Protein AF-A0A0F8VG52-F1 (afdb_monomer_lite)

Sequence (87 aa):
MTTVLGWLGAMCFAACGVPQAWKCYQQGTAEGLSLWFMLLWLGGEGFYVAAILLEFGFIAWMMFNYAANFVCIMIMGRYYFWPRKGS

Radius of gyration: 14.45 Å; chains: 1; bounding box: 40×22×40 Å

pLDDT: mean 80.8, std 8.73, range [42.5, 90.94]

InterPro domains:
  IPR006603 PQ-loop repeat [PF04193] (3-57)

Foldseek 3Di:
DVVVVVVVVVVVVLVVLVVLLVVLVVQLALVPDDPVVLVVVVVVLVVVVVVCCVPPNDDPVVVVSSVSSVVSSVSSVCSHVGRPPDD

Organism: NCBI:txid412755

Secondary structure (DSSP, 8-state):
-HHHHHHHHHHHHHHHHHHHHHHHHHHSS-TT--HHHHHHHHHHHHHHHHHHHHHT---HHHHHHHHHHHHHHHHHHHHHHS-----

Structure (mmCIF, N/CA/C/O backbone):
data_AF-A0A0F8VG52-F1
#
_entry.id   AF-A0A0F8VG52-F1
#
loop_
_atom_site.group_PDB
_atom_site.id
_atom_site.type_symbol
_atom_site.label_atom_id
_atom_site.label_alt_id
_atom_site.label_comp_id
_atom_site.label_asym_id
_atom_site.label_entity_id
_atom_site.label_seq_id
_atom_site.pdbx_PDB_ins_code
_atom_site.Cartn_x
_atom_site.Cartn_y
_atom_site.Cartn_z
_atom_site.occupancy
_atom_site.B_iso_or_equiv
_atom_site.auth_seq_id
_atom_site.auth_comp_id
_atom_site.auth_asym_id
_atom_site.auth_atom_id
_atom_site.pdbx_PDB_model_num
ATOM 1 N N . MET A 1 1 ? 21.195 11.006 -6.115 1.00 50.56 1 MET A N 1
ATOM 2 C CA . MET A 1 1 ? 21.012 11.034 -4.641 1.00 50.56 1 MET A CA 1
ATOM 3 C C . MET A 1 1 ? 19.557 10.802 -4.226 1.00 50.56 1 MET A C 1
ATOM 5 O O . MET A 1 1 ? 19.340 10.182 -3.197 1.00 50.56 1 MET A O 1
ATOM 9 N N . THR A 1 2 ? 18.564 11.216 -5.020 1.00 57.91 2 THR A N 1
ATOM 10 C CA . THR A 1 2 ? 17.128 11.014 -4.733 1.00 57.91 2 THR A CA 1
ATOM 11 C C . THR A 1 2 ? 16.649 9.564 -4.873 1.00 57.91 2 THR A C 1
ATOM 13 O O . THR A 1 2 ? 15.797 9.129 -4.106 1.00 57.91 2 THR A O 1
ATOM 16 N N . THR A 1 3 ? 17.226 8.785 -5.789 1.00 69.12 3 THR A N 1
ATOM 17 C CA . THR A 1 3 ? 16.851 7.380 -6.017 1.00 69.12 3 THR A CA 1
ATOM 18 C C . THR A 1 3 ? 17.139 6.492 -4.809 1.00 69.12 3 THR A C 1
ATOM 20 O O . THR A 1 3 ? 16.257 5.777 -4.362 1.00 69.12 3 THR A O 1
ATOM 23 N N . VAL A 1 4 ? 18.319 6.582 -4.196 1.00 73.00 4 VAL A N 1
ATOM 24 C CA . VAL A 1 4 ? 18.671 5.708 -3.059 1.00 73.00 4 VAL A CA 1
ATOM 25 C C . VAL A 1 4 ? 17.710 5.888 -1.879 1.00 73.00 4 VAL A C 1
ATOM 27 O O . VAL A 1 4 ? 17.240 4.900 -1.324 1.00 73.00 4 VAL A O 1
ATOM 30 N N . LEU A 1 5 ? 17.359 7.135 -1.541 1.00 74.00 5 LEU A N 1
ATOM 31 C CA . LEU A 1 5 ? 16.401 7.435 -0.472 1.00 74.00 5 LEU A CA 1
ATOM 32 C C . LEU A 1 5 ? 14.975 6.997 -0.826 1.00 74.00 5 LEU A C 1
ATOM 34 O O . LEU A 1 5 ? 14.276 6.477 0.038 1.00 74.00 5 LEU A O 1
ATOM 38 N N . GLY A 1 6 ? 14.557 7.160 -2.086 1.00 71.88 6 GLY A N 1
ATOM 39 C CA . GLY A 1 6 ? 13.248 6.697 -2.552 1.00 71.88 6 GLY A CA 1
ATOM 40 C C . GLY A 1 6 ? 13.101 5.176 -2.469 1.00 71.88 6 GLY A C 1
ATOM 41 O O . GLY A 1 6 ? 12.106 4.678 -1.949 1.00 71.88 6 GLY A O 1
ATOM 42 N N . TRP A 1 7 ? 14.124 4.436 -2.897 1.00 73.31 7 TRP A N 1
ATOM 43 C CA . TRP A 1 7 ? 14.143 2.973 -2.834 1.00 73.31 7 TRP A CA 1
ATOM 44 C C . TRP A 1 7 ? 14.225 2.449 -1.391 1.00 73.31 7 TRP A C 1
ATOM 46 O O . TRP A 1 7 ? 13.503 1.522 -1.032 1.00 73.31 7 TRP A O 1
ATOM 56 N N . LEU A 1 8 ? 15.042 3.069 -0.531 1.00 77.31 8 LEU A N 1
ATOM 57 C CA . LEU A 1 8 ? 15.090 2.746 0.902 1.00 77.31 8 LEU A CA 1
ATOM 58 C C . LEU A 1 8 ? 13.761 3.032 1.605 1.00 77.31 8 LEU A C 1
ATOM 60 O O . LEU A 1 8 ? 13.302 2.215 2.402 1.00 77.31 8 LEU A O 1
ATOM 64 N N . GLY A 1 9 ? 13.136 4.167 1.289 1.00 74.75 9 GLY A N 1
ATOM 65 C CA . GLY A 1 9 ? 11.817 4.532 1.790 1.00 74.75 9 GLY A CA 1
ATOM 66 C C . GLY A 1 9 ? 10.768 3.496 1.400 1.00 74.75 9 GLY A C 1
ATOM 67 O O . GLY A 1 9 ? 10.070 2.996 2.275 1.00 74.75 9 GLY A O 1
ATOM 68 N N . ALA A 1 10 ? 10.725 3.103 0.125 1.00 73.75 10 ALA A N 1
ATOM 69 C CA . ALA A 1 10 ? 9.807 2.078 -0.368 1.00 73.75 10 ALA A CA 1
ATOM 70 C C . ALA A 1 10 ? 10.005 0.724 0.338 1.00 73.75 10 ALA A C 1
ATOM 72 O O . ALA A 1 10 ? 9.032 0.118 0.780 1.00 73.75 10 ALA A O 1
ATOM 73 N N . MET A 1 11 ? 11.253 0.277 0.527 1.00 75.06 11 MET A N 1
ATOM 74 C CA . MET A 1 11 ? 11.542 -0.974 1.244 1.00 75.06 11 MET A CA 1
ATOM 75 C C . MET A 1 11 ? 11.113 -0.920 2.715 1.00 75.06 11 MET A C 1
ATOM 77 O O . MET A 1 11 ? 10.517 -1.869 3.223 1.00 75.06 11 MET A O 1
ATOM 81 N N . CYS A 1 12 ? 11.395 0.188 3.401 1.00 79.50 12 CYS A N 1
ATOM 82 C CA . CYS A 1 12 ? 11.017 0.367 4.801 1.00 79.50 12 CYS A CA 1
ATOM 83 C C . CYS A 1 12 ? 9.489 0.443 4.964 1.00 79.50 12 CYS A C 1
ATOM 85 O O . CYS A 1 12 ? 8.928 -0.130 5.898 1.00 79.50 12 CYS A O 1
ATOM 87 N N . PHE A 1 13 ? 8.805 1.092 4.019 1.00 74.62 13 PHE A N 1
ATOM 88 C CA . PHE A 1 13 ? 7.350 1.215 4.005 1.00 74.62 13 PHE A CA 1
ATOM 89 C C . PHE A 1 13 ? 6.660 -0.126 3.718 1.00 74.62 13 PHE A C 1
ATOM 91 O O . PHE A 1 13 ? 5.714 -0.503 4.404 1.00 74.62 13 PHE A O 1
ATOM 98 N N . ALA A 1 14 ? 7.191 -0.914 2.782 1.00 73.88 14 ALA A N 1
ATOM 99 C CA . ALA A 1 14 ? 6.712 -2.272 2.544 1.00 73.88 14 ALA A CA 1
ATOM 100 C C . ALA A 1 14 ? 6.910 -3.178 3.772 1.00 73.88 14 ALA A C 1
ATOM 102 O O . ALA A 1 14 ? 6.025 -3.952 4.135 1.00 73.88 14 ALA A O 1
ATOM 103 N N . ALA A 1 15 ? 8.048 -3.051 4.459 1.00 78.88 15 ALA A N 1
ATOM 104 C CA . ALA A 1 15 ? 8.311 -3.800 5.684 1.00 78.88 15 ALA A CA 1
ATOM 105 C C . ALA A 1 15 ? 7.381 -3.394 6.842 1.00 78.88 15 ALA A C 1
ATOM 107 O O . ALA A 1 15 ? 7.035 -4.240 7.668 1.00 78.88 15 ALA A O 1
ATOM 108 N N . CYS A 1 16 ? 6.949 -2.129 6.911 1.00 81.31 16 CYS A N 1
ATOM 109 C CA . CYS A 1 16 ? 6.050 -1.648 7.962 1.00 81.31 16 CYS A CA 1
ATOM 110 C C . CYS A 1 16 ? 4.563 -1.932 7.682 1.00 81.31 16 CYS A C 1
ATOM 112 O O . CYS A 1 16 ? 3.763 -1.981 8.620 1.00 81.31 16 CYS A O 1
ATOM 114 N N . GLY A 1 17 ? 4.186 -2.194 6.428 1.00 79.50 17 G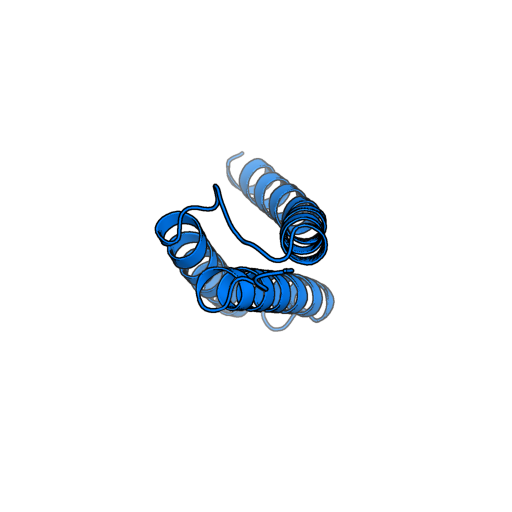LY A N 1
ATOM 115 C CA . GLY A 1 17 ? 2.800 -2.486 6.068 1.00 79.50 17 GLY A CA 1
ATOM 116 C C . GLY A 1 17 ? 2.262 -3.784 6.674 1.00 79.50 17 GLY A C 1
ATOM 117 O O . GLY A 1 17 ? 1.128 -3.823 7.154 1.00 79.50 17 GLY A O 1
ATOM 118 N N . VAL A 1 18 ? 3.100 -4.820 6.747 1.00 83.25 18 VAL A N 1
ATOM 119 C CA . VAL A 1 18 ? 2.750 -6.121 7.344 1.00 83.25 18 VAL A CA 1
ATOM 120 C C . VAL A 1 18 ? 2.408 -6.016 8.841 1.00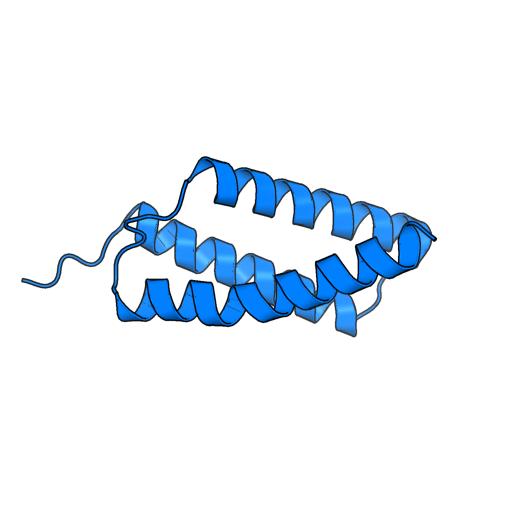 83.25 18 VAL A C 1
ATOM 122 O O . VAL A 1 18 ? 1.315 -6.443 9.223 1.00 83.25 18 VAL A O 1
ATOM 125 N N . PRO A 1 19 ? 3.259 -5.438 9.720 1.00 84.69 19 PRO A N 1
ATOM 126 C CA . PRO A 1 19 ? 2.915 -5.287 11.132 1.00 84.69 19 PRO A CA 1
ATOM 127 C C . PRO A 1 19 ? 1.724 -4.345 11.354 1.00 84.69 19 PRO A C 1
ATOM 129 O O . PRO A 1 19 ? 0.983 -4.534 12.319 1.00 84.69 19 PRO A O 1
ATOM 132 N N . GLN A 1 20 ? 1.495 -3.370 10.468 1.00 84.19 20 GLN A N 1
ATOM 133 C CA . GLN A 1 20 ? 0.327 -2.494 10.548 1.00 84.19 20 GLN A CA 1
ATOM 134 C C . GLN A 1 20 ? -0.973 -3.253 10.251 1.00 84.19 20 GLN A C 1
ATOM 136 O O . GLN A 1 20 ? -1.914 -3.193 11.044 1.00 84.19 20 GLN A O 1
ATOM 141 N N . ALA A 1 21 ? -1.007 -4.036 9.170 1.00 85.31 21 ALA A N 1
ATOM 142 C CA . ALA A 1 21 ? -2.147 -4.893 8.856 1.00 85.31 21 ALA A CA 1
ATOM 143 C C . ALA A 1 21 ? -2.386 -5.948 9.945 1.00 85.31 21 ALA A C 1
ATOM 145 O O . ALA A 1 21 ? -3.533 -6.211 10.307 1.00 85.31 21 ALA A O 1
ATOM 146 N N . TRP A 1 22 ? -1.316 -6.500 10.523 1.00 84.56 22 TRP A N 1
ATOM 147 C CA . TRP A 1 22 ? -1.406 -7.432 11.645 1.00 84.56 22 TRP A CA 1
ATOM 148 C C . TRP A 1 22 ? -2.032 -6.795 12.891 1.00 84.56 22 TRP A C 1
ATOM 150 O O . TRP A 1 22 ? -2.882 -7.411 13.533 1.00 84.56 22 TRP A O 1
ATOM 160 N N . LYS A 1 23 ? -1.671 -5.551 13.228 1.00 84.81 23 LYS A N 1
ATOM 161 C CA . LYS A 1 23 ? -2.310 -4.820 14.332 1.00 84.81 23 LYS A CA 1
ATOM 162 C C . LYS A 1 23 ? -3.798 -4.593 14.078 1.00 84.81 23 LYS A C 1
ATOM 164 O O . LYS A 1 23 ? -4.596 -4.891 14.962 1.00 84.81 23 LYS A O 1
ATOM 169 N N .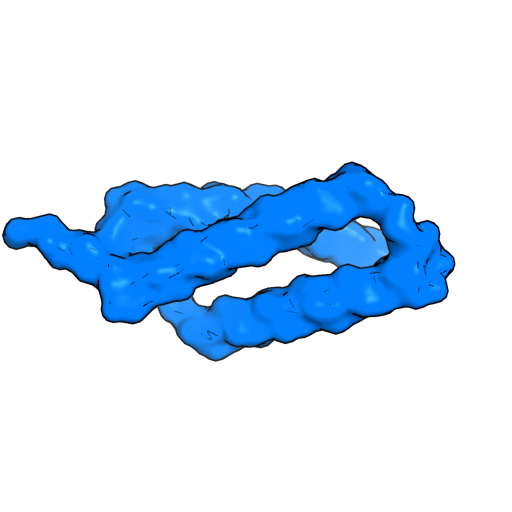 CYS A 1 24 ? -4.180 -4.157 12.875 1.00 84.12 24 CYS A N 1
ATOM 170 C CA . CYS A 1 24 ? -5.593 -4.022 12.503 1.00 84.12 24 CYS A CA 1
ATOM 171 C C . CYS A 1 24 ? -6.337 -5.366 12.582 1.00 84.12 24 CYS A C 1
ATOM 173 O O . CYS A 1 24 ? -7.476 -5.417 13.042 1.00 84.12 24 CYS A O 1
ATOM 175 N N . TYR A 1 25 ? -5.680 -6.466 12.197 1.00 81.38 25 TYR A N 1
ATOM 176 C CA . TYR A 1 25 ? -6.228 -7.815 12.328 1.00 81.38 25 TYR A CA 1
ATOM 177 C C . TYR A 1 25 ? -6.440 -8.216 13.796 1.00 81.38 25 TYR A C 1
ATOM 179 O O . TYR A 1 25 ? -7.512 -8.710 14.138 1.00 81.38 25 TYR A O 1
ATOM 187 N N . GLN A 1 26 ? -5.454 -7.977 14.670 1.00 83.38 26 GLN A N 1
ATOM 188 C CA . GLN A 1 26 ? -5.555 -8.283 16.102 1.00 83.38 26 GLN A CA 1
ATOM 189 C C . GLN A 1 26 ? -6.617 -7.441 16.813 1.00 83.38 26 GLN A C 1
ATOM 191 O O . GLN A 1 26 ? -7.355 -7.965 17.641 1.00 83.38 26 GLN A O 1
ATOM 196 N N . GLN A 1 27 ? -6.695 -6.147 16.500 1.00 81.06 27 GLN A N 1
ATOM 197 C CA . GLN A 1 27 ? -7.669 -5.241 17.108 1.00 81.06 27 GLN A CA 1
ATOM 198 C C . GLN A 1 27 ? -9.082 -5.453 16.555 1.00 81.06 27 GLN A C 1
ATOM 200 O O . GLN A 1 27 ? -10.055 -5.053 17.186 1.00 81.06 27 GLN A O 1
ATOM 205 N N . GLY A 1 28 ? -9.217 -6.068 15.375 1.00 77.19 28 GLY A N 1
ATOM 206 C CA . GLY A 1 28 ? -10.505 -6.269 14.713 1.00 77.19 28 GLY A CA 1
ATOM 207 C C . GLY A 1 28 ? -11.164 -4.969 14.244 1.00 77.19 28 GLY A C 1
ATOM 208 O O . GLY A 1 28 ? -12.291 -5.000 13.758 1.00 77.19 28 GLY A O 1
ATOM 209 N N . THR A 1 29 ? -10.475 -3.838 14.363 1.00 75.19 29 THR A N 1
ATOM 210 C CA . THR A 1 29 ? -10.924 -2.511 13.955 1.00 75.19 29 THR A CA 1
ATOM 211 C C . THR A 1 29 ? -9.741 -1.737 13.388 1.00 75.19 29 THR A C 1
ATOM 213 O O . THR A 1 29 ? -8.590 -1.967 13.760 1.00 75.19 29 THR A O 1
ATOM 216 N N . ALA A 1 30 ? -10.026 -0.816 12.474 1.00 77.06 30 ALA A N 1
ATOM 217 C CA . ALA A 1 30 ? -9.054 0.135 11.947 1.00 77.06 30 ALA A CA 1
ATOM 218 C C . ALA A 1 30 ? -9.196 1.519 12.618 1.00 77.06 30 ALA A C 1
ATOM 220 O O . ALA A 1 30 ? -8.962 2.546 11.980 1.00 77.06 30 ALA A O 1
ATOM 221 N N . GLU A 1 31 ? -9.611 1.565 13.891 1.00 68.44 31 GLU A N 1
ATOM 222 C CA . GLU A 1 31 ? -9.685 2.810 14.665 1.00 68.44 31 GLU A CA 1
ATOM 223 C C . GLU A 1 31 ? -8.305 3.482 14.738 1.00 68.44 31 GLU A C 1
ATOM 225 O O . GLU A 1 31 ? -7.329 2.906 15.212 1.00 68.44 31 GLU A O 1
ATOM 230 N N . GLY A 1 32 ? -8.222 4.711 14.222 1.00 72.25 32 GLY A N 1
ATOM 231 C CA . GLY A 1 32 ? -6.980 5.484 14.126 1.00 72.25 32 GLY A CA 1
ATOM 232 C C . GLY A 1 32 ? -6.291 5.439 12.758 1.00 72.25 32 GLY A C 1
ATOM 233 O O . GLY A 1 32 ? -5.387 6.239 12.519 1.00 72.25 32 GLY A O 1
ATOM 234 N N . LEU A 1 33 ? -6.725 4.579 11.827 1.00 80.56 33 LEU A N 1
ATOM 235 C CA . LEU A 1 33 ? -6.225 4.594 10.452 1.00 80.56 33 LEU A CA 1
ATOM 236 C C . LEU A 1 33 ? -7.055 5.552 9.584 1.00 80.56 33 LEU A C 1
ATOM 238 O O . LEU A 1 33 ? -8.275 5.430 9.479 1.00 80.56 33 LEU A O 1
ATOM 242 N N . SER A 1 34 ? -6.389 6.505 8.929 1.00 85.44 34 SER A N 1
ATOM 243 C CA . SER A 1 34 ? -7.054 7.420 7.996 1.00 85.44 34 SER A CA 1
ATOM 244 C C . SER A 1 34 ? -7.387 6.709 6.682 1.00 85.44 34 SER A C 1
ATOM 246 O O . SER A 1 34 ? -6.495 6.206 5.997 1.00 85.44 34 SER A O 1
ATOM 248 N N . LEU A 1 35 ? -8.663 6.727 6.283 1.00 82.19 35 LEU A N 1
ATOM 249 C CA . LEU A 1 35 ? -9.103 6.217 4.979 1.00 82.19 35 LEU A CA 1
ATOM 250 C C . LEU A 1 35 ? -8.347 6.895 3.827 1.00 82.19 35 LEU A C 1
ATOM 252 O O . LEU A 1 35 ? -7.941 6.233 2.876 1.00 82.19 35 LEU A O 1
ATOM 256 N N . TRP A 1 36 ? -8.100 8.202 3.940 1.00 86.00 36 TRP A N 1
ATOM 257 C CA . TRP A 1 36 ? -7.349 8.963 2.941 1.00 86.00 36 TRP A CA 1
ATOM 258 C C . TRP A 1 36 ? -5.910 8.484 2.804 1.00 86.00 36 TRP A C 1
ATOM 260 O O . TRP A 1 36 ? -5.410 8.378 1.689 1.00 86.00 36 TRP A O 1
ATOM 270 N N . PHE A 1 37 ? -5.260 8.148 3.919 1.00 88.12 37 PHE A N 1
ATOM 271 C CA . PHE A 1 37 ? -3.919 7.573 3.890 1.00 88.12 37 PHE A CA 1
ATOM 272 C C . PHE A 1 37 ? -3.912 6.233 3.148 1.00 88.12 37 PHE A C 1
ATOM 274 O O . PHE A 1 37 ? -3.060 6.005 2.298 1.00 88.12 37 PHE A O 1
ATOM 281 N N . MET A 1 38 ? -4.902 5.379 3.407 1.00 88.12 38 MET A N 1
ATOM 282 C CA . MET A 1 38 ? -5.031 4.082 2.746 1.00 88.12 38 MET A CA 1
ATOM 283 C C . MET A 1 38 ? -5.300 4.211 1.237 1.00 88.12 38 MET A C 1
ATOM 285 O O . MET A 1 38 ? -4.707 3.481 0.448 1.00 88.12 38 MET A O 1
ATOM 289 N N . LEU A 1 39 ? -6.137 5.169 0.820 1.00 88.31 39 LEU A N 1
ATOM 290 C CA . LEU A 1 39 ? -6.390 5.459 -0.597 1.00 88.31 39 LEU A CA 1
ATOM 291 C C . LEU A 1 39 ? -5.153 6.025 -1.305 1.00 88.31 39 LEU A C 1
ATOM 293 O O . LEU A 1 39 ? -4.835 5.605 -2.416 1.00 88.31 39 LEU A O 1
ATOM 297 N N . LEU A 1 40 ? -4.442 6.954 -0.661 1.00 90.25 40 LEU A N 1
ATOM 298 C CA . LEU A 1 40 ? -3.191 7.503 -1.187 1.00 90.25 40 LEU A CA 1
ATOM 299 C C . LEU A 1 40 ? -2.112 6.428 -1.294 1.00 90.25 40 LEU A C 1
ATOM 301 O O . LEU A 1 40 ? -1.382 6.405 -2.280 1.00 90.25 40 LEU A O 1
ATOM 305 N N . TRP A 1 41 ? -2.034 5.523 -0.320 1.00 88.44 41 TRP A N 1
ATOM 306 C CA . TRP A 1 41 ? -1.115 4.394 -0.365 1.00 88.44 41 TRP A CA 1
ATOM 307 C C . TRP A 1 41 ? -1.456 3.450 -1.522 1.00 88.44 41 TRP A C 1
ATOM 309 O O . TRP A 1 41 ? -0.582 3.146 -2.327 1.00 88.44 41 TRP A O 1
ATOM 319 N N . LEU A 1 42 ? -2.728 3.076 -1.686 1.00 89.00 42 LEU A N 1
ATOM 320 C CA . LEU A 1 42 ? -3.180 2.249 -2.808 1.00 89.00 42 LEU A CA 1
ATOM 321 C C . LEU A 1 42 ? -2.845 2.885 -4.168 1.00 89.00 42 LEU A C 1
ATOM 323 O O . LEU A 1 42 ? -2.340 2.211 -5.065 1.00 89.00 42 LEU A O 1
ATOM 327 N N . GLY A 1 43 ? -3.100 4.189 -4.312 1.00 90.94 43 GLY A N 1
ATOM 328 C CA . GLY A 1 43 ? -2.748 4.939 -5.517 1.00 90.94 43 GLY A CA 1
ATOM 329 C C . GLY A 1 43 ? -1.237 4.988 -5.747 1.00 90.94 43 GLY A C 1
ATOM 330 O O . GLY A 1 43 ? -0.777 4.735 -6.858 1.00 90.94 43 GLY A O 1
ATOM 331 N N . GLY A 1 44 ? -0.462 5.260 -4.695 1.00 89.00 44 GLY A N 1
ATOM 332 C CA . GLY A 1 44 ? 0.999 5.301 -4.735 1.00 89.00 44 GLY A CA 1
ATOM 333 C C . GLY A 1 44 ? 1.619 3.971 -5.163 1.00 89.00 44 GLY A C 1
ATOM 334 O O . GLY A 1 44 ? 2.470 3.962 -6.048 1.00 89.00 44 GLY A O 1
ATOM 335 N N . GLU A 1 45 ? 1.147 2.852 -4.612 1.00 87.88 45 GLU A N 1
ATOM 336 C CA . GLU A 1 45 ? 1.570 1.502 -5.011 1.00 87.88 45 GLU A CA 1
ATOM 337 C C . GLU A 1 45 ? 1.263 1.245 -6.492 1.00 87.88 45 GLU A C 1
ATOM 339 O O . GLU A 1 45 ? 2.128 0.772 -7.225 1.00 87.88 45 GLU A O 1
ATOM 344 N N . GLY A 1 46 ? 0.068 1.620 -6.964 1.00 89.44 46 GLY A N 1
ATOM 345 C CA . GLY A 1 46 ? -0.316 1.476 -8.371 1.00 89.44 46 GLY A CA 1
ATOM 346 C C . GLY A 1 46 ? 0.587 2.266 -9.324 1.00 89.44 46 GLY A C 1
ATOM 347 O O . GLY A 1 46 ? 1.083 1.713 -10.308 1.00 89.44 46 GLY A O 1
ATOM 348 N N . PHE A 1 47 ? 0.852 3.540 -9.018 1.00 90.25 47 PHE A N 1
ATOM 349 C CA . PHE A 1 47 ? 1.768 4.364 -9.813 1.00 90.25 47 PHE A CA 1
ATOM 350 C C . PHE A 1 47 ? 3.206 3.844 -9.767 1.00 90.25 47 PHE A C 1
ATOM 352 O O . PHE A 1 47 ? 3.895 3.866 -10.786 1.00 90.25 47 PHE A O 1
ATOM 359 N N . TYR A 1 48 ? 3.659 3.349 -8.615 1.00 84.31 48 TYR A N 1
ATOM 360 C CA . TYR A 1 48 ? 5.013 2.830 -8.460 1.00 84.31 48 TYR A CA 1
ATOM 361 C C . TYR A 1 48 ? 5.214 1.516 -9.224 1.00 84.31 48 TYR A C 1
ATOM 363 O O . TYR A 1 48 ? 6.195 1.380 -9.953 1.00 84.31 48 TYR A O 1
ATOM 371 N N . VAL A 1 49 ? 4.251 0.590 -9.160 1.00 86.62 49 VAL A N 1
ATOM 372 C CA . VAL A 1 49 ? 4.249 -0.630 -9.984 1.00 86.62 49 VAL A CA 1
ATOM 373 C C . VAL A 1 49 ? 4.254 -0.280 -11.471 1.00 86.62 49 VAL A C 1
ATOM 375 O O . VAL A 1 49 ? 5.034 -0.861 -12.222 1.00 86.62 49 VAL A O 1
ATOM 378 N N . ALA A 1 50 ? 3.439 0.688 -11.903 1.00 89.12 50 ALA A N 1
ATOM 379 C CA . ALA A 1 50 ? 3.420 1.132 -13.296 1.00 89.12 50 ALA A CA 1
ATOM 380 C C . ALA A 1 50 ? 4.780 1.695 -13.740 1.00 89.12 50 ALA A C 1
ATOM 382 O O . ALA A 1 50 ? 5.267 1.332 -14.808 1.00 89.12 50 ALA A O 1
ATOM 383 N N . ALA A 1 51 ? 5.422 2.524 -12.911 1.00 86.06 51 ALA A N 1
ATOM 384 C CA . ALA A 1 51 ? 6.750 3.060 -13.198 1.00 86.06 51 ALA A CA 1
ATOM 385 C C . ALA A 1 51 ? 7.797 1.943 -13.349 1.00 86.06 51 ALA A C 1
ATOM 387 O O . ALA A 1 51 ? 8.547 1.924 -14.322 1.00 86.06 51 ALA A O 1
ATOM 388 N N . ILE A 1 52 ? 7.800 0.964 -12.441 1.00 84.25 52 ILE A N 1
ATOM 389 C CA . ILE A 1 52 ? 8.754 -0.151 -12.494 1.00 84.25 52 ILE A CA 1
ATOM 390 C C . ILE A 1 52 ? 8.503 -1.069 -13.685 1.00 84.25 52 ILE A C 1
ATOM 392 O O . ILE A 1 52 ? 9.462 -1.490 -14.328 1.00 84.25 52 ILE A O 1
ATOM 396 N N . LEU A 1 53 ? 7.244 -1.352 -14.023 1.00 87.25 53 LEU A N 1
ATOM 397 C CA . LEU A 1 53 ? 6.920 -2.147 -15.207 1.00 87.25 53 LEU A CA 1
ATOM 398 C C . LEU A 1 53 ? 7.391 -1.468 -16.499 1.00 87.25 53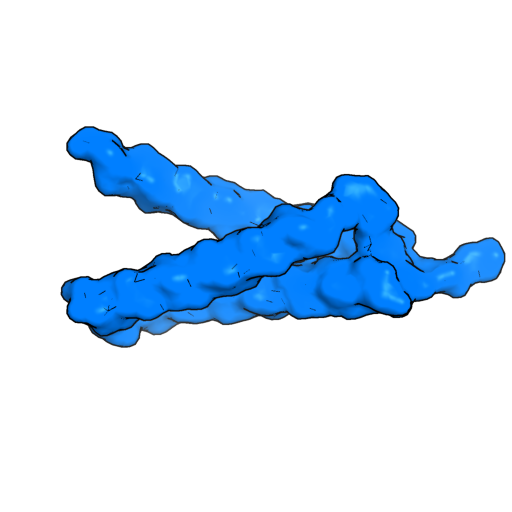 LEU A C 1
ATOM 400 O O . LEU A 1 53 ? 7.847 -2.162 -17.405 1.00 87.25 53 LEU A O 1
ATOM 404 N N . LEU A 1 54 ? 7.304 -0.137 -16.578 1.00 88.62 54 LEU A N 1
ATOM 405 C CA . LEU A 1 54 ? 7.766 0.628 -17.739 1.00 88.62 54 LEU A CA 1
ATOM 406 C C . LEU A 1 54 ? 9.297 0.689 -17.842 1.00 88.62 54 LEU A C 1
ATOM 408 O O . LEU A 1 54 ? 9.821 0.695 -18.952 1.00 88.62 54 LEU A O 1
ATOM 412 N N . GLU A 1 55 ? 10.007 0.741 -16.715 1.00 85.50 55 GLU A N 1
ATOM 413 C CA . GLU A 1 55 ? 11.455 0.989 -16.692 1.00 85.50 55 GLU A CA 1
ATOM 414 C C . GLU A 1 55 ? 12.297 -0.294 -16.579 1.00 85.50 55 GLU A C 1
ATOM 416 O O . GLU A 1 55 ? 13.317 -0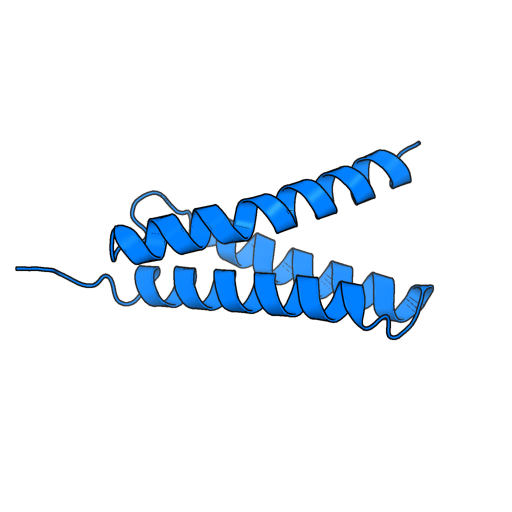.430 -17.251 1.00 85.50 55 GLU A O 1
ATOM 421 N N . PHE A 1 56 ? 11.857 -1.262 -15.772 1.00 80.50 56 PHE A N 1
ATOM 422 C CA . PHE A 1 56 ? 12.593 -2.495 -15.463 1.00 80.50 56 PHE A CA 1
ATOM 423 C C . PHE A 1 56 ? 11.869 -3.779 -15.904 1.00 80.50 56 PHE A C 1
ATOM 425 O O . PHE A 1 56 ? 12.465 -4.858 -15.886 1.00 80.50 56 PHE A O 1
ATOM 432 N N . GLY A 1 57 ? 10.599 -3.686 -16.312 1.00 81.94 57 GLY A N 1
ATOM 433 C CA . GLY A 1 57 ? 9.788 -4.831 -16.726 1.00 81.94 57 GLY A CA 1
ATOM 434 C C . GLY A 1 57 ? 9.256 -5.673 -15.559 1.00 81.94 57 GLY A C 1
ATOM 435 O O . GLY A 1 57 ? 9.144 -5.221 -14.419 1.00 81.94 57 GLY A O 1
ATOM 436 N N . PHE A 1 58 ? 8.873 -6.920 -15.852 1.00 82.56 58 PHE A N 1
ATOM 437 C CA . PHE A 1 58 ? 8.287 -7.830 -14.862 1.00 82.56 58 PHE A CA 1
ATOM 438 C C . PHE A 1 58 ? 9.376 -8.454 -13.979 1.00 82.56 58 PHE A C 1
ATOM 440 O O . PHE A 1 58 ? 10.063 -9.394 -14.378 1.00 82.56 58 PHE A O 1
ATOM 447 N N . ILE A 1 59 ? 9.506 -7.957 -12.749 1.00 84.38 59 ILE A N 1
ATOM 448 C CA . ILE A 1 59 ? 10.420 -8.499 -11.740 1.00 84.38 59 ILE A CA 1
ATOM 449 C C . ILE A 1 59 ? 9.611 -9.224 -10.661 1.00 84.38 59 ILE A C 1
ATOM 451 O O . ILE A 1 59 ? 8.966 -8.602 -9.816 1.00 84.38 59 ILE A O 1
ATOM 455 N N . ALA A 1 60 ? 9.685 -10.558 -10.655 1.00 81.75 60 ALA A N 1
ATOM 456 C CA . ALA A 1 60 ? 8.849 -11.407 -9.804 1.00 81.75 60 ALA A CA 1
ATOM 457 C C . ALA A 1 60 ? 8.971 -11.103 -8.296 1.00 81.75 60 ALA A C 1
ATOM 459 O O . ALA A 1 60 ? 7.960 -11.076 -7.595 1.00 81.75 60 ALA A O 1
ATOM 460 N N . TRP A 1 61 ? 10.183 -10.837 -7.790 1.00 78.44 61 TRP A N 1
ATOM 461 C CA . TRP A 1 61 ? 10.393 -10.588 -6.357 1.00 78.44 61 TRP A CA 1
ATOM 462 C C . TRP A 1 61 ? 9.763 -9.267 -5.888 1.00 78.44 61 TRP A C 1
ATOM 464 O O . TRP A 1 61 ? 9.188 -9.216 -4.801 1.00 78.44 61 TRP A O 1
ATOM 474 N N . MET A 1 62 ? 9.808 -8.218 -6.718 1.00 78.25 62 MET A N 1
ATOM 475 C CA . MET A 1 62 ? 9.165 -6.935 -6.412 1.00 78.25 62 MET A CA 1
ATOM 476 C C . MET A 1 62 ? 7.652 -7.066 -6.494 1.00 78.25 62 MET A C 1
ATOM 478 O O . MET A 1 62 ? 6.937 -6.605 -5.614 1.00 78.25 62 MET A O 1
ATOM 482 N N . MET A 1 63 ? 7.154 -7.760 -7.516 1.00 80.50 63 MET A N 1
ATOM 483 C CA . MET A 1 63 ? 5.718 -7.967 -7.683 1.00 80.50 63 MET A CA 1
ATOM 484 C C . MET A 1 63 ? 5.100 -8.782 -6.554 1.00 80.50 63 MET A C 1
ATOM 486 O O . MET A 1 63 ? 3.990 -8.471 -6.131 1.00 80.50 63 MET A O 1
ATOM 490 N N . PHE A 1 64 ? 5.824 -9.759 -6.006 1.00 84.62 64 PHE A N 1
ATOM 491 C CA . PHE A 1 64 ? 5.402 -10.443 -4.787 1.00 84.62 64 PHE A CA 1
ATOM 492 C C . PHE A 1 64 ? 5.291 -9.479 -3.595 1.00 84.62 64 PHE A C 1
ATOM 494 O O . PHE A 1 64 ? 4.312 -9.530 -2.851 1.00 84.62 64 PHE A O 1
ATOM 501 N N . ASN A 1 65 ? 6.255 -8.567 -3.435 1.00 84.75 65 ASN A N 1
ATOM 502 C CA . ASN A 1 65 ? 6.237 -7.562 -2.373 1.00 84.75 65 ASN A CA 1
ATOM 503 C C . ASN A 1 65 ? 5.038 -6.599 -2.504 1.00 84.75 65 ASN A C 1
ATOM 505 O O . ASN A 1 65 ? 4.301 -6.405 -1.538 1.00 84.75 65 ASN A O 1
ATOM 509 N N . TYR A 1 66 ? 4.769 -6.089 -3.709 1.00 83.62 66 TYR A N 1
ATOM 510 C CA . TYR A 1 66 ? 3.608 -5.229 -3.967 1.00 83.62 66 TYR A CA 1
ATOM 511 C C . TYR A 1 66 ? 2.281 -5.962 -3.806 1.00 83.62 66 TYR A C 1
ATOM 513 O O . TYR A 1 66 ? 1.335 -5.416 -3.244 1.00 83.62 66 TYR A O 1
ATOM 521 N N . ALA A 1 67 ? 2.204 -7.221 -4.241 1.00 85.75 67 ALA A N 1
ATOM 522 C CA . ALA A 1 67 ? 1.022 -8.045 -4.022 1.00 85.75 67 ALA A CA 1
ATOM 523 C C . ALA A 1 67 ? 0.741 -8.220 -2.521 1.00 85.75 67 ALA A C 1
ATOM 525 O O . ALA A 1 67 ? -0.406 -8.092 -2.094 1.00 85.75 67 ALA A O 1
ATOM 526 N N . ALA A 1 68 ? 1.776 -8.440 -1.704 1.00 85.94 68 ALA A N 1
ATOM 527 C CA . ALA A 1 68 ? 1.637 -8.498 -0.252 1.00 85.94 68 ALA A CA 1
ATOM 528 C C . ALA A 1 68 ? 1.151 -7.164 0.347 1.00 85.94 68 ALA A C 1
ATOM 530 O O . ALA A 1 68 ? 0.235 -7.182 1.174 1.00 85.94 68 ALA A O 1
ATOM 531 N N . ASN A 1 69 ? 1.679 -6.014 -0.093 1.00 88.12 69 ASN A N 1
ATOM 532 C CA . ASN A 1 69 ? 1.181 -4.695 0.328 1.00 88.12 69 ASN A CA 1
ATOM 533 C C . ASN A 1 69 ? -0.286 -4.483 -0.057 1.00 88.12 69 ASN A C 1
ATOM 535 O O . ASN A 1 69 ? -1.086 -4.042 0.767 1.00 88.12 69 ASN A O 1
ATOM 539 N N . PHE A 1 70 ? -0.668 -4.859 -1.277 1.00 88.44 70 PHE A N 1
ATOM 540 C CA . PHE A 1 70 ? -2.044 -4.747 -1.751 1.00 88.44 70 PHE A CA 1
ATOM 541 C C . PHE A 1 70 ? -3.004 -5.589 -0.900 1.00 88.44 70 PHE A C 1
ATOM 543 O O . PHE A 1 70 ? -4.067 -5.117 -0.495 1.00 88.44 70 PHE A O 1
ATOM 550 N N . VAL A 1 71 ? -2.607 -6.818 -0.552 1.00 87.50 71 VAL A N 1
ATOM 551 C CA . VAL A 1 71 ? -3.363 -7.682 0.366 1.00 87.50 71 VAL A CA 1
ATOM 552 C C . VAL A 1 71 ? -3.470 -7.049 1.754 1.00 87.50 71 VAL A C 1
ATOM 554 O O . VAL A 1 71 ? -4.555 -7.044 2.334 1.00 87.50 71 VAL A O 1
ATOM 557 N N . CYS A 1 72 ? -2.391 -6.461 2.276 1.00 87.25 72 CYS A N 1
ATOM 558 C CA . CYS A 1 72 ? -2.413 -5.757 3.559 1.00 87.25 72 CYS A CA 1
ATOM 559 C C . CYS A 1 72 ? -3.419 -4.597 3.545 1.00 87.25 72 CYS A C 1
ATOM 561 O O . CYS A 1 72 ? -4.245 -4.493 4.453 1.00 87.25 72 CYS A O 1
ATOM 563 N N . ILE A 1 73 ? -3.400 -3.765 2.498 1.00 88.44 73 ILE A N 1
ATOM 564 C CA . ILE A 1 73 ? -4.345 -2.654 2.313 1.00 88.44 73 ILE A CA 1
ATOM 565 C C . ILE A 1 73 ? -5.786 -3.168 2.240 1.00 88.44 73 ILE A C 1
ATOM 567 O O . ILE A 1 73 ? -6.667 -2.617 2.897 1.00 88.44 73 ILE A O 1
ATOM 571 N N . MET A 1 74 ? -6.034 -4.257 1.512 1.00 87.56 74 MET A N 1
ATOM 572 C CA . MET A 1 74 ? -7.362 -4.875 1.419 1.00 87.56 74 MET A CA 1
ATOM 573 C C . MET A 1 74 ? -7.864 -5.384 2.775 1.00 87.56 74 MET A C 1
ATOM 575 O O . MET A 1 74 ? -9.030 -5.181 3.117 1.00 87.56 74 MET A O 1
ATOM 579 N N . ILE A 1 75 ? -6.994 -6.013 3.570 1.00 85.44 75 ILE A N 1
ATOM 580 C CA . ILE A 1 75 ? -7.321 -6.466 4.928 1.00 85.44 75 ILE A CA 1
ATOM 581 C C . ILE A 1 75 ? -7.649 -5.262 5.817 1.00 85.44 75 ILE A C 1
ATOM 583 O O . ILE A 1 75 ? -8.692 -5.249 6.468 1.00 85.44 75 ILE A O 1
ATOM 587 N N . MET A 1 76 ? -6.814 -4.221 5.810 1.00 85.94 76 MET A N 1
ATOM 588 C CA . MET A 1 76 ? -7.062 -2.997 6.580 1.00 85.94 76 MET A CA 1
ATOM 589 C C . MET A 1 76 ? -8.372 -2.314 6.162 1.00 85.94 76 MET A C 1
ATOM 591 O O . M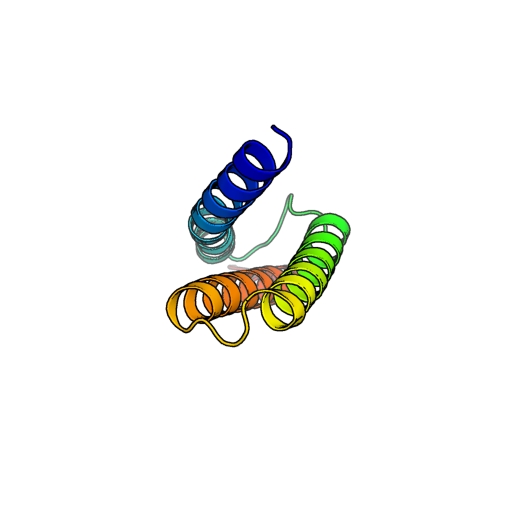ET A 1 76 ? -9.171 -1.941 7.021 1.00 85.94 76 MET A O 1
ATOM 595 N N . GLY A 1 77 ? -8.656 -2.238 4.860 1.00 86.56 77 GLY A N 1
ATOM 596 C CA . GLY A 1 77 ? -9.908 -1.703 4.325 1.00 86.56 77 GLY A CA 1
ATOM 597 C C . GLY A 1 77 ? -11.128 -2.522 4.748 1.00 86.56 77 GLY A C 1
ATOM 598 O O . GLY A 1 77 ? -12.146 -1.960 5.153 1.00 86.56 77 GLY A O 1
ATOM 599 N N . ARG A 1 78 ? -11.023 -3.856 4.749 1.00 86.12 78 ARG A N 1
ATOM 600 C CA . ARG A 1 78 ? -12.076 -4.755 5.247 1.00 86.12 78 ARG A CA 1
ATOM 601 C C . ARG A 1 78 ? -12.434 -4.442 6.701 1.00 86.12 78 ARG A C 1
ATOM 603 O O . ARG A 1 78 ? -13.622 -4.357 7.002 1.00 86.12 78 ARG A O 1
ATOM 610 N N . TYR A 1 79 ? -11.438 -4.260 7.569 1.00 84.00 79 TYR A N 1
ATOM 611 C CA . TYR A 1 79 ? -11.644 -3.928 8.986 1.00 84.00 79 TYR A CA 1
ATOM 612 C C . TYR A 1 79 ? -12.089 -2.483 9.221 1.00 84.00 79 TYR A C 1
ATOM 614 O O . TYR A 1 79 ? -12.707 -2.205 10.245 1.00 84.00 79 TYR A O 1
ATOM 622 N N . TYR A 1 80 ? -11.825 -1.577 8.277 1.00 81.94 80 TYR A N 1
ATOM 623 C CA . TYR A 1 80 ? -12.361 -0.218 8.304 1.00 81.94 80 TYR A CA 1
ATOM 624 C C . TYR A 1 80 ? -13.875 -0.196 8.045 1.00 81.94 80 TYR A C 1
ATOM 626 O O . TYR A 1 80 ? -14.619 0.435 8.790 1.00 81.94 80 TYR A O 1
ATOM 634 N N . PHE A 1 81 ? -14.353 -0.912 7.019 1.00 81.69 81 PHE A N 1
ATOM 635 C CA . PHE A 1 81 ? -15.786 -0.954 6.680 1.00 81.69 81 PHE A CA 1
ATOM 636 C C . PHE A 1 81 ? -16.595 -1.933 7.536 1.00 81.69 81 PHE A C 1
ATOM 638 O O . PHE A 1 81 ? -17.770 -1.700 7.804 1.00 81.69 81 PHE A O 1
ATOM 645 N N . TRP A 1 82 ? -15.978 -3.035 7.960 1.00 79.31 82 TRP A N 1
ATOM 646 C CA . TRP A 1 82 ? -16.589 -4.048 8.819 1.00 79.31 82 TRP A CA 1
ATOM 647 C C . TRP A 1 82 ? -15.701 -4.295 10.038 1.00 79.31 82 TRP A C 1
ATOM 649 O O . TRP A 1 82 ? -15.070 -5.354 10.144 1.00 79.31 82 TRP A O 1
ATOM 659 N N . PRO A 1 83 ? -15.649 -3.333 10.975 1.00 78.06 83 PRO A N 1
ATOM 660 C CA . PRO A 1 83 ? -15.010 -3.576 12.252 1.00 78.06 83 PRO A CA 1
ATOM 661 C C . PRO A 1 83 ? -15.716 -4.760 12.910 1.00 78.06 83 PRO A C 1
ATOM 663 O O . PRO A 1 83 ? -16.949 -4.832 12.992 1.00 78.06 83 PRO A O 1
ATOM 666 N N . ARG A 1 84 ? -14.928 -5.737 13.343 1.00 68.56 84 ARG A N 1
ATOM 667 C CA . ARG A 1 84 ? -15.408 -6.910 14.054 1.00 68.56 84 ARG A CA 1
ATOM 668 C C . ARG A 1 84 ? -15.794 -6.435 15.451 1.00 68.56 84 ARG A C 1
ATOM 670 O O . ARG A 1 84 ? -14.970 -6.434 16.355 1.00 68.56 84 ARG A O 1
ATOM 677 N N . LYS A 1 85 ? -17.047 -5.991 15.610 1.00 59.41 85 LYS A N 1
ATOM 678 C CA . LYS A 1 85 ? -17.655 -5.767 16.926 1.00 59.41 85 LYS A CA 1
ATOM 679 C C . LYS A 1 85 ? -17.630 -7.096 17.681 1.00 59.41 85 LYS A C 1
ATOM 681 O O . LYS A 1 85 ? -18.466 -7.966 17.447 1.00 59.41 85 LYS A O 1
ATOM 686 N N . GLY A 1 86 ? -16.616 -7.274 18.518 1.00 58.97 86 GLY A N 1
ATOM 687 C CA . GLY A 1 86 ? -16.634 -8.258 19.586 1.00 58.97 86 GLY A CA 1
ATOM 688 C C . GLY A 1 86 ? -17.445 -7.677 20.735 1.00 58.97 86 GLY A C 1
ATOM 689 O O . GLY A 1 86 ? -17.023 -6.664 21.278 1.00 58.97 86 GLY A O 1
ATOM 690 N N . SER A 1 87 ? -18.608 -8.299 20.974 1.00 42.50 87 SER A N 1
ATOM 691 C CA . SER A 1 87 ? -19.453 -8.309 22.185 1.00 42.50 87 SER A CA 1
ATOM 692 C C . SER A 1 87 ? -19.294 -7.165 23.184 1.00 42.50 87 SER A C 1
ATOM 694 O O . SER A 1 87 ? -18.271 -7.143 23.898 1.00 42.50 87 SER A O 1
#